Protein AF-A0A9D8Q874-F1 (afdb_monomer_lite)

Sequence (131 aa):
MPKFTIETTYDLPVYKQVTYEAATAAAACELALADDDWSKQKEDVESSGPTRITGIWIGEDAAYRGEVVPTPLEPLKPSYDGIREIVQRHFDDAAWAVVGDRGDRLAVPIAAAIDILAKALLQLRAEKDAA

Secondary structure (DSSP, 8-state):
---EEEEEE----EEE------SSHHHHHHHHHH----TTEEE-STTPPPPEEEEEEESTT-TTTSEEPPPS-------HHHHHHHHHHHHHHHHHHHS-SS-------HHHHHHHHHHHHHHHHHHHHT-

Structure (mmCIF, N/CA/C/O backbone):
data_AF-A0A9D8Q874-F1
#
_entry.id   AF-A0A9D8Q874-F1
#
loop_
_atom_site.group_PDB
_atom_site.id
_atom_site.type_symbol
_atom_site.label_atom_id
_atom_site.label_alt_id
_atom_site.label_comp_id
_atom_site.label_asym_id
_atom_site.label_entity_id
_atom_site.label_seq_id
_atom_site.pdbx_PDB_ins_code
_atom_site.Cartn_x
_atom_site.Cartn_y
_atom_site.Cartn_z
_atom_site.occupancy
_atom_site.B_iso_or_equiv
_atom_site.auth_seq_id
_atom_site.auth_comp_id
_atom_site.auth_asym_id
_atom_site.auth_atom_id
_atom_site.pdbx_PDB_model_num
ATOM 1 N N . MET A 1 1 ? -14.660 -0.650 32.322 1.00 84.56 1 MET A N 1
ATOM 2 C CA . MET A 1 1 ? -14.593 0.148 31.075 1.00 84.56 1 MET A CA 1
ATOM 3 C C . MET A 1 1 ? -14.628 -0.817 29.896 1.00 84.56 1 MET A C 1
ATOM 5 O O . MET A 1 1 ? -14.068 -1.899 30.065 1.00 84.56 1 MET A O 1
ATOM 9 N N . PRO A 1 2 ? -15.293 -0.497 28.769 1.00 89.44 2 PRO A N 1
ATOM 10 C CA . PRO A 1 2 ? -15.221 -1.335 27.570 1.00 89.44 2 PRO A CA 1
ATOM 11 C C . PRO A 1 2 ? -13.771 -1.415 27.070 1.00 89.44 2 PRO A C 1
ATOM 13 O O . PRO A 1 2 ? -13.032 -0.436 27.174 1.00 89.44 2 PRO A O 1
ATOM 16 N N . LYS A 1 3 ? -13.363 -2.586 26.572 1.00 96.25 3 LYS A N 1
ATOM 17 C CA . LYS A 1 3 ? -12.054 -2.805 25.944 1.00 96.25 3 LYS A CA 1
ATOM 18 C C . LYS A 1 3 ? -12.236 -2.851 24.431 1.00 96.25 3 LYS A C 1
ATOM 20 O O . LYS A 1 3 ? -13.231 -3.398 23.960 1.00 96.25 3 LYS A O 1
ATOM 25 N N . PHE A 1 4 ? -11.270 -2.310 23.704 1.00 96.00 4 PHE A N 1
ATOM 26 C CA . PHE A 1 4 ? -11.228 -2.362 22.249 1.00 96.00 4 PHE A CA 1
ATOM 27 C C . PHE A 1 4 ? -9.863 -2.864 21.808 1.00 96.00 4 PHE A C 1
ATOM 29 O O . PHE A 1 4 ? -8.842 -2.461 22.367 1.00 96.00 4 PHE A O 1
ATOM 36 N N . THR A 1 5 ? -9.859 -3.709 20.788 1.00 97.19 5 THR A N 1
ATOM 37 C CA . THR A 1 5 ? -8.653 -4.064 20.044 1.00 97.19 5 THR A CA 1
ATOM 38 C C . THR A 1 5 ? -8.622 -3.192 18.792 1.00 97.19 5 THR A C 1
ATOM 40 O O . THR A 1 5 ? -9.604 -3.169 18.051 1.00 97.19 5 THR A O 1
ATOM 43 N N . ILE A 1 6 ? -7.539 -2.437 18.583 1.00 95.62 6 ILE A N 1
ATOM 44 C CA . ILE A 1 6 ? -7.372 -1.519 17.446 1.00 95.62 6 ILE A CA 1
ATOM 45 C C . ILE A 1 6 ? -6.209 -2.016 16.596 1.00 95.62 6 ILE A C 1
ATOM 47 O O . ILE A 1 6 ? -5.102 -2.171 17.107 1.00 95.62 6 ILE A O 1
ATOM 51 N N . GLU A 1 7 ? -6.451 -2.239 15.308 1.00 95.56 7 GLU A N 1
ATOM 52 C CA . GLU A 1 7 ? -5.398 -2.537 14.344 1.00 95.56 7 GLU A CA 1
ATOM 53 C C . GLU A 1 7 ? -4.982 -1.262 13.621 1.00 95.56 7 GLU A C 1
ATOM 55 O O . GLU A 1 7 ? -5.810 -0.535 13.061 1.00 95.56 7 GLU A O 1
ATOM 60 N N . THR A 1 8 ? -3.676 -1.013 13.622 1.00 92.94 8 THR A N 1
ATOM 61 C CA . THR A 1 8 ? -3.057 0.079 12.884 1.00 92.94 8 THR A CA 1
ATOM 62 C C . THR A 1 8 ? -2.081 -0.472 11.858 1.00 92.94 8 THR A C 1
ATOM 64 O O . THR A 1 8 ? -1.201 -1.254 12.212 1.00 92.94 8 THR A O 1
ATOM 67 N N . THR A 1 9 ? -2.193 -0.005 10.620 1.00 88.94 9 THR A N 1
ATOM 68 C CA . THR A 1 9 ? -1.338 -0.390 9.491 1.00 88.94 9 THR A CA 1
ATOM 69 C C . THR A 1 9 ? -0.690 0.853 8.893 1.00 88.94 9 THR A C 1
ATOM 71 O O . THR A 1 9 ? -1.274 1.931 8.925 1.00 88.94 9 THR A O 1
ATOM 74 N N . TYR A 1 10 ? 0.492 0.731 8.308 1.00 87.12 10 TYR A N 1
ATOM 75 C CA . TYR A 1 10 ? 1.069 1.747 7.427 1.00 87.12 10 TYR A CA 1
ATOM 76 C C . TYR A 1 10 ? 1.464 1.094 6.099 1.00 87.12 10 TYR A C 1
ATOM 78 O O . TYR A 1 10 ? 1.671 -0.117 6.044 1.00 87.12 10 TYR A O 1
ATOM 86 N N . ASP A 1 11 ? 1.536 1.881 5.024 1.00 88.38 11 ASP A N 1
ATOM 87 C CA . ASP A 1 11 ? 2.035 1.365 3.745 1.00 88.38 11 ASP A CA 1
ATOM 88 C C . ASP A 1 11 ? 3.558 1.276 3.827 1.00 88.38 11 ASP A C 1
ATOM 90 O O . ASP A 1 11 ? 4.221 2.293 4.025 1.00 88.38 11 ASP A O 1
ATOM 94 N N . LEU A 1 12 ? 4.113 0.077 3.671 1.00 92.69 12 LEU A N 1
ATOM 95 C CA . LEU A 1 12 ? 5.553 -0.136 3.587 1.00 92.69 12 LEU A CA 1
ATOM 96 C C . LEU A 1 12 ? 5.925 -0.389 2.122 1.00 92.69 12 LEU A C 1
ATOM 98 O O . LEU A 1 12 ? 5.569 -1.445 1.592 1.00 92.69 12 LEU A O 1
ATOM 102 N N . PRO A 1 13 ? 6.591 0.557 1.434 1.00 92.19 13 PRO A N 1
ATOM 103 C CA . PRO A 1 13 ? 7.039 0.320 0.074 1.00 92.19 13 PRO A CA 1
ATOM 104 C C . PRO A 1 13 ? 8.034 -0.840 0.030 1.00 92.19 13 PRO A C 1
ATOM 106 O O . PRO A 1 13 ? 9.005 -0.883 0.785 1.00 92.19 13 PRO A O 1
ATOM 109 N N . VAL A 1 14 ? 7.797 -1.770 -0.890 1.00 94.50 14 VAL A N 1
ATOM 110 C CA . VAL A 1 14 ? 8.685 -2.898 -1.169 1.00 94.50 14 VAL A CA 1
ATOM 111 C C . VAL A 1 14 ? 9.219 -2.739 -2.585 1.00 94.50 14 VAL A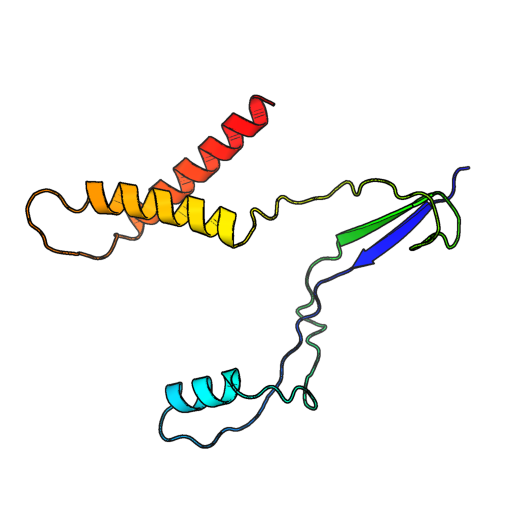 C 1
ATOM 113 O O . VAL A 1 14 ? 8.454 -2.536 -3.526 1.00 94.50 14 VAL A O 1
ATOM 116 N N . TYR A 1 15 ? 10.537 -2.819 -2.747 1.00 94.12 15 TYR A N 1
ATOM 117 C CA . TYR A 1 15 ? 11.207 -2.661 -4.034 1.00 94.12 15 TYR A CA 1
ATOM 118 C C . TYR A 1 15 ? 12.256 -3.752 -4.246 1.00 94.12 15 TYR A C 1
ATOM 120 O O . TYR A 1 15 ? 12.796 -4.309 -3.296 1.00 94.12 15 TYR A O 1
ATOM 128 N N . LYS A 1 16 ? 12.601 -4.037 -5.502 1.00 96.00 16 LYS A N 1
ATOM 129 C CA . LYS A 1 16 ? 13.756 -4.876 -5.853 1.00 96.00 16 LYS A CA 1
ATOM 130 C C . LYS A 1 16 ? 14.708 -4.117 -6.766 1.00 96.00 16 LYS A C 1
ATOM 132 O O . LYS A 1 16 ? 14.298 -3.247 -7.529 1.00 96.00 16 LYS A O 1
ATOM 137 N N . GLN A 1 17 ? 15.993 -4.442 -6.673 1.00 95.75 17 GLN A N 1
ATOM 138 C CA . GLN A 1 17 ? 17.046 -3.892 -7.529 1.00 95.75 17 GLN A CA 1
ATOM 139 C C . GLN A 1 17 ? 17.727 -5.054 -8.243 1.00 95.75 17 GLN A C 1
ATOM 141 O O . GLN A 1 17 ? 18.441 -5.842 -7.622 1.00 95.75 17 GLN A O 1
ATOM 146 N N . VAL A 1 18 ? 17.473 -5.170 -9.542 1.00 96.25 18 VAL A N 1
ATOM 147 C CA . VAL A 1 18 ? 17.983 -6.242 -10.398 1.00 96.25 18 VAL A CA 1
ATOM 148 C C . VAL A 1 18 ? 18.560 -5.608 -11.658 1.00 96.25 18 VAL A C 1
ATOM 150 O O . VAL A 1 18 ? 18.010 -4.640 -12.182 1.00 96.25 18 VAL A O 1
ATOM 153 N N . THR A 1 19 ? 19.687 -6.139 -12.122 1.00 97.19 19 THR A N 1
ATOM 154 C CA . THR A 1 19 ? 20.305 -5.725 -13.383 1.00 97.19 19 THR A CA 1
ATOM 155 C C . THR A 1 19 ? 19.748 -6.580 -14.512 1.00 97.19 19 THR A C 1
ATOM 157 O O . THR A 1 19 ? 19.868 -7.802 -14.460 1.00 97.19 19 THR A O 1
ATOM 160 N N . TYR A 1 20 ? 19.186 -5.937 -15.534 1.00 97.12 20 TYR A N 1
ATOM 161 C CA . TYR A 1 20 ? 18.696 -6.595 -16.744 1.00 97.12 20 TYR A CA 1
ATOM 162 C C . TYR A 1 20 ? 19.562 -6.194 -17.935 1.00 97.12 20 TYR A C 1
ATOM 164 O O . TYR A 1 20 ? 19.822 -5.008 -18.149 1.00 97.12 20 TYR A O 1
ATOM 172 N N . GLU A 1 21 ? 19.999 -7.174 -18.720 1.00 97.94 21 GLU A N 1
ATOM 173 C CA . GLU A 1 21 ? 20.705 -6.924 -19.974 1.00 97.94 21 GLU A CA 1
ATOM 174 C C . GLU A 1 21 ? 19.692 -6.715 -21.103 1.00 97.94 21 GLU A C 1
ATOM 176 O O . GLU A 1 21 ? 18.913 -7.608 -21.431 1.00 97.94 21 GLU A O 1
ATOM 181 N N . ALA A 1 22 ? 19.695 -5.526 -21.707 1.00 97.69 22 ALA A N 1
ATOM 182 C CA . ALA A 1 22 ? 18.845 -5.204 -22.846 1.00 97.69 22 ALA A CA 1
ATOM 183 C C . ALA A 1 22 ? 19.483 -4.126 -23.730 1.00 97.69 22 ALA A C 1
ATOM 185 O O . ALA A 1 22 ? 20.319 -3.342 -23.282 1.00 97.69 22 ALA A O 1
ATOM 186 N N . ALA A 1 23 ? 19.053 -4.053 -24.992 1.00 97.06 23 ALA A N 1
ATOM 187 C CA . ALA A 1 23 ? 19.566 -3.074 -25.954 1.00 97.06 23 ALA A CA 1
ATOM 188 C C . ALA A 1 23 ? 19.129 -1.626 -25.651 1.00 97.06 23 ALA A C 1
ATOM 190 O O . ALA A 1 23 ? 19.775 -0.681 -26.099 1.00 97.06 23 ALA A O 1
ATOM 191 N N . THR A 1 24 ? 18.026 -1.440 -24.918 1.00 97.62 24 THR A N 1
ATOM 192 C CA . THR A 1 24 ? 17.494 -0.125 -24.535 1.00 97.62 24 THR A CA 1
ATOM 193 C C . THR A 1 24 ? 16.932 -0.157 -23.116 1.00 97.62 24 THR A C 1
ATOM 195 O O . THR A 1 24 ? 16.538 -1.211 -22.617 1.00 97.62 24 THR A O 1
ATOM 198 N N . ALA A 1 25 ? 16.835 1.016 -22.484 1.00 97.88 25 ALA A N 1
ATOM 199 C CA . ALA A 1 25 ? 16.202 1.151 -21.173 1.00 97.88 25 ALA A CA 1
ATOM 200 C C . ALA A 1 25 ? 14.734 0.693 -21.189 1.00 97.88 25 ALA A C 1
ATOM 202 O O . ALA A 1 25 ? 14.309 0.005 -20.273 1.00 97.88 25 ALA A O 1
ATOM 203 N N . ALA A 1 26 ? 13.984 1.000 -22.255 1.00 97.69 26 ALA A N 1
ATOM 204 C CA . ALA A 1 26 ? 12.601 0.547 -22.399 1.00 97.69 26 ALA A CA 1
ATOM 205 C C . ALA A 1 26 ? 12.506 -0.988 -22.417 1.00 97.69 26 ALA A C 1
ATOM 207 O O . ALA A 1 26 ? 11.703 -1.554 -21.687 1.00 97.69 26 ALA A O 1
ATOM 208 N N . ALA A 1 27 ? 13.378 -1.668 -23.170 1.00 97.44 27 ALA A N 1
ATOM 209 C CA . ALA A 1 27 ? 13.416 -3.129 -23.182 1.00 97.44 27 ALA A CA 1
ATOM 210 C C . ALA A 1 27 ? 13.805 -3.717 -21.811 1.00 97.44 27 ALA A C 1
ATOM 212 O O . ALA A 1 27 ? 13.239 -4.726 -21.402 1.00 97.44 27 ALA A O 1
ATOM 213 N N . ALA A 1 28 ? 14.714 -3.073 -21.069 1.00 97.56 28 ALA A N 1
ATOM 214 C CA . ALA A 1 28 ? 15.026 -3.468 -19.693 1.00 97.56 28 ALA A CA 1
ATOM 215 C C . ALA A 1 28 ? 13.833 -3.267 -18.738 1.00 97.56 28 ALA A C 1
ATOM 217 O O . ALA A 1 28 ? 13.625 -4.090 -17.852 1.00 97.56 28 ALA A O 1
ATOM 218 N N . CYS A 1 29 ? 13.032 -2.210 -18.919 1.00 97.56 29 CYS A N 1
ATOM 219 C CA . CYS A 1 29 ? 11.808 -1.994 -18.145 1.00 97.56 29 CYS A CA 1
ATOM 220 C C . CYS A 1 29 ? 10.761 -3.080 -18.415 1.00 97.56 29 CYS A C 1
ATOM 222 O O . CYS A 1 29 ? 10.178 -3.582 -17.463 1.00 97.56 29 CYS A O 1
ATOM 224 N N . GLU A 1 30 ? 10.562 -3.484 -19.673 1.00 97.88 30 GLU A N 1
ATOM 225 C CA . GLU A 1 30 ? 9.658 -4.596 -20.005 1.00 97.88 30 GLU A CA 1
ATOM 226 C C . GLU A 1 30 ? 10.111 -5.904 -19.337 1.00 97.88 30 GLU A C 1
ATOM 228 O O . GLU A 1 30 ? 9.295 -6.611 -18.749 1.00 97.88 30 GLU A O 1
ATOM 233 N N . LEU A 1 31 ? 11.421 -6.194 -19.340 1.00 98.19 31 LEU A N 1
ATOM 234 C CA . LEU A 1 31 ? 11.979 -7.335 -18.600 1.00 98.19 31 LEU A CA 1
ATOM 235 C C . LEU A 1 31 ? 11.721 -7.220 -17.092 1.00 98.19 31 LEU A C 1
ATOM 237 O O . LEU A 1 31 ? 11.324 -8.197 -16.465 1.00 98.19 31 LEU A O 1
ATOM 241 N N . ALA A 1 32 ? 11.909 -6.031 -16.516 1.00 97.00 32 ALA A N 1
ATOM 242 C CA . ALA A 1 32 ? 11.690 -5.797 -15.093 1.00 97.00 32 ALA A CA 1
ATOM 243 C C . ALA A 1 32 ? 10.219 -5.930 -14.673 1.00 97.00 32 ALA A C 1
ATOM 245 O O . ALA A 1 32 ? 9.950 -6.373 -13.559 1.00 97.00 32 ALA A O 1
ATOM 246 N N . LEU A 1 33 ? 9.280 -5.548 -15.545 1.00 96.38 33 LEU A N 1
ATOM 247 C CA . LEU A 1 33 ? 7.840 -5.695 -15.316 1.00 96.38 33 LEU A CA 1
ATOM 248 C C . LEU A 1 33 ? 7.369 -7.146 -15.481 1.00 96.38 33 LEU A C 1
ATOM 250 O O . LEU A 1 33 ? 6.419 -7.548 -14.815 1.00 96.38 33 LEU A O 1
ATOM 254 N N . ALA A 1 34 ? 8.018 -7.919 -16.356 1.00 96.88 34 ALA A N 1
ATOM 255 C CA . ALA A 1 34 ? 7.718 -9.333 -16.566 1.00 96.88 34 ALA A CA 1
ATOM 256 C C . ALA A 1 34 ? 8.340 -10.260 -15.504 1.00 96.88 34 ALA A C 1
ATOM 258 O O . ALA A 1 34 ? 7.896 -11.398 -15.369 1.00 96.88 34 ALA A O 1
ATOM 259 N N . ASP A 1 35 ? 9.361 -9.801 -14.776 1.00 96.31 35 ASP A N 1
ATOM 260 C CA . ASP A 1 35 ? 10.028 -10.574 -13.727 1.00 96.31 35 ASP A CA 1
ATOM 261 C C . ASP A 1 35 ? 9.182 -10.630 -12.441 1.00 96.31 35 ASP A C 1
ATOM 263 O O . ASP A 1 35 ? 9.093 -9.658 -11.680 1.00 96.31 35 ASP A O 1
ATOM 267 N N . ASP A 1 36 ? 8.604 -11.798 -12.170 1.00 96.06 36 ASP A N 1
ATOM 268 C CA . ASP A 1 36 ? 7.808 -12.102 -10.982 1.00 96.06 36 ASP A CA 1
ATOM 269 C C . ASP A 1 36 ? 8.643 -12.608 -9.789 1.00 96.06 36 ASP A C 1
ATOM 271 O O . ASP A 1 36 ? 8.092 -12.818 -8.705 1.00 96.06 36 ASP A O 1
ATOM 275 N N . ASP A 1 37 ? 9.970 -12.734 -9.925 1.00 95.38 37 ASP A N 1
ATOM 276 C CA . ASP A 1 37 ? 10.846 -13.109 -8.816 1.00 95.38 37 ASP A CA 1
ATOM 277 C C . ASP A 1 37 ? 11.062 -11.918 -7.868 1.00 95.38 37 ASP A C 1
ATOM 279 O O . ASP A 1 37 ? 11.799 -10.964 -8.145 1.00 95.38 37 ASP A O 1
ATOM 283 N N . TRP A 1 38 ? 10.416 -11.974 -6.706 1.00 95.81 38 TRP A N 1
ATOM 284 C CA . TRP A 1 38 ? 10.563 -10.999 -5.623 1.00 95.81 38 TRP A CA 1
ATOM 285 C C . TRP A 1 38 ? 11.491 -11.475 -4.495 1.00 95.81 38 TRP A C 1
ATOM 287 O O . TRP A 1 38 ? 11.575 -10.835 -3.451 1.00 95.81 38 TRP A O 1
ATOM 297 N N . SER A 1 39 ? 12.266 -12.548 -4.690 1.00 94.62 39 SER A N 1
ATOM 298 C CA . SER A 1 39 ? 13.191 -13.074 -3.668 1.00 94.62 39 SER A CA 1
ATOM 299 C C . SER A 1 39 ? 14.243 -12.061 -3.190 1.00 94.62 39 SER A C 1
ATOM 301 O O . SER A 1 39 ? 14.742 -12.164 -2.070 1.00 94.62 39 SER A O 1
ATOM 303 N N . LYS A 1 40 ? 14.569 -11.060 -4.020 1.00 92.81 40 LYS A N 1
ATOM 304 C CA . LYS A 1 40 ? 15.520 -9.971 -3.718 1.00 92.81 40 LYS A CA 1
ATOM 305 C C . LYS A 1 40 ? 14.852 -8.673 -3.264 1.00 92.81 40 LYS A C 1
ATOM 307 O O . LYS A 1 40 ? 15.473 -7.607 -3.339 1.00 92.81 40 LYS A O 1
ATOM 312 N N . GLN A 1 41 ? 13.591 -8.734 -2.856 1.00 96.19 41 GLN A N 1
ATOM 313 C CA . GLN A 1 41 ? 12.878 -7.561 -2.384 1.00 96.19 41 GLN A CA 1
ATOM 314 C C . GLN A 1 41 ? 13.521 -6.958 -1.130 1.00 96.19 41 GLN A C 1
ATOM 316 O O . GLN A 1 41 ? 14.151 -7.644 -0.323 1.00 96.19 41 GLN A O 1
ATOM 321 N N . LYS A 1 42 ? 13.343 -5.654 -0.977 1.00 95.62 42 LYS A N 1
ATOM 322 C CA . LYS A 1 42 ? 13.769 -4.845 0.157 1.00 95.62 42 LYS A CA 1
ATOM 323 C C . LYS A 1 42 ? 12.613 -3.947 0.561 1.00 95.62 42 LYS A C 1
ATOM 325 O O . LYS A 1 42 ? 11.854 -3.485 -0.288 1.00 95.62 42 LYS A O 1
ATOM 330 N N . GLU A 1 43 ? 12.521 -3.684 1.850 1.00 95.88 43 GLU A N 1
ATOM 331 C CA . GLU A 1 43 ? 11.569 -2.734 2.412 1.00 95.88 43 GLU A CA 1
ATOM 332 C C . GLU A 1 43 ? 12.213 -1.347 2.483 1.00 95.88 43 GLU A C 1
ATOM 334 O O . GLU A 1 43 ? 13.387 -1.211 2.840 1.00 95.88 43 GLU A O 1
ATOM 339 N N . ASP A 1 44 ? 11.450 -0.314 2.139 1.00 92.81 44 ASP A N 1
ATOM 340 C CA . ASP A 1 44 ? 11.819 1.081 2.364 1.00 92.81 44 ASP A CA 1
ATOM 341 C C . ASP A 1 44 ? 11.084 1.610 3.599 1.00 92.81 44 ASP A C 1
ATOM 343 O O . ASP A 1 44 ? 10.007 2.202 3.516 1.00 92.81 44 ASP A O 1
ATOM 347 N N . VAL A 1 45 ? 11.664 1.344 4.769 1.00 89.69 45 VAL A N 1
ATOM 348 C CA . VAL A 1 45 ? 11.089 1.748 6.061 1.00 89.69 45 VAL A CA 1
ATOM 349 C C . VAL A 1 45 ? 11.097 3.271 6.225 1.00 89.69 45 VAL A C 1
ATOM 351 O O . VAL A 1 45 ? 10.164 3.833 6.802 1.00 89.69 45 VAL A O 1
ATOM 354 N N . GLU A 1 46 ? 12.110 3.946 5.679 1.00 90.06 46 GLU A N 1
ATOM 355 C CA . GLU A 1 46 ? 12.282 5.401 5.784 1.00 90.06 46 GLU A CA 1
ATOM 356 C C . GLU A 1 46 ? 11.215 6.164 4.986 1.00 90.06 46 GLU A C 1
ATOM 358 O O . GLU A 1 46 ? 10.774 7.232 5.408 1.00 90.06 46 GLU A O 1
ATOM 363 N N . SER A 1 47 ? 10.753 5.596 3.868 1.00 87.62 47 SER A N 1
ATOM 364 C CA . SER A 1 47 ? 9.673 6.160 3.045 1.00 87.62 47 SER A CA 1
ATOM 365 C C . SER A 1 47 ? 8.297 5.553 3.346 1.00 87.62 47 SER A C 1
ATOM 367 O O . SER A 1 47 ? 7.398 5.607 2.500 1.00 87.62 47 SER A O 1
ATOM 369 N N . SER A 1 48 ? 8.113 4.947 4.523 1.00 87.44 48 SER A N 1
ATOM 370 C CA . SER A 1 48 ? 6.825 4.371 4.914 1.00 87.44 48 SER A CA 1
ATOM 371 C C . SER A 1 48 ? 5.711 5.426 4.970 1.00 87.44 48 SER A C 1
ATOM 373 O O . SER A 1 48 ? 5.898 6.578 5.368 1.00 87.44 48 SER A O 1
ATOM 375 N N . GLY A 1 49 ? 4.523 5.031 4.513 1.00 83.19 49 GLY A N 1
ATOM 376 C CA . GLY A 1 49 ? 3.333 5.871 4.520 1.00 83.19 49 GLY A CA 1
ATOM 377 C C . GLY A 1 49 ? 2.799 6.122 5.936 1.00 83.19 49 GLY A C 1
ATOM 378 O O . GLY A 1 49 ? 3.242 5.510 6.905 1.00 83.19 49 GLY A O 1
ATOM 379 N N . PRO A 1 50 ? 1.792 6.996 6.091 1.00 84.62 50 PRO A N 1
ATOM 380 C CA . PRO A 1 50 ? 1.219 7.279 7.399 1.00 84.62 50 PRO A CA 1
ATOM 381 C C . PRO A 1 50 ? 0.480 6.064 7.977 1.00 84.62 50 PRO A C 1
ATOM 383 O O . PRO A 1 50 ? -0.226 5.340 7.261 1.00 84.62 50 PRO A O 1
ATOM 386 N N . THR A 1 51 ? 0.577 5.907 9.297 1.00 86.44 51 THR A N 1
ATOM 387 C CA . THR A 1 51 ? -0.215 4.947 10.074 1.00 86.44 51 THR A CA 1
ATOM 388 C C . THR A 1 51 ? -1.707 5.272 9.988 1.00 86.44 51 THR A C 1
ATOM 390 O O . THR A 1 51 ? -2.128 6.404 10.229 1.00 86.44 51 THR A O 1
ATOM 393 N N . ARG A 1 52 ? -2.521 4.262 9.680 1.00 83.62 52 ARG A N 1
ATOM 394 C CA . ARG A 1 52 ? -3.985 4.312 9.583 1.00 83.62 52 ARG A CA 1
ATOM 395 C C . ARG A 1 52 ? -4.614 3.204 10.422 1.00 83.62 52 ARG A C 1
ATOM 397 O O . ARG A 1 52 ? -4.001 2.162 10.624 1.00 83.62 52 ARG A O 1
ATOM 404 N N . ILE A 1 53 ? -5.844 3.411 10.877 1.00 89.94 53 ILE A N 1
ATOM 405 C CA . ILE A 1 53 ? -6.627 2.366 11.547 1.00 89.94 53 ILE A CA 1
ATOM 406 C C . ILE A 1 53 ? -7.287 1.504 10.469 1.00 89.94 53 ILE A C 1
ATOM 408 O O . ILE A 1 53 ? -8.024 2.035 9.642 1.00 89.94 53 ILE A O 1
ATOM 412 N N . THR A 1 54 ? -7.029 0.198 10.474 1.00 88.62 54 THR A N 1
ATOM 413 C CA . THR A 1 54 ? -7.596 -0.757 9.500 1.00 88.62 54 THR A CA 1
ATOM 414 C C . THR A 1 54 ? -8.615 -1.707 10.112 1.00 88.62 54 THR A C 1
ATOM 416 O O . THR A 1 54 ? -9.390 -2.312 9.377 1.00 88.62 54 THR A O 1
ATOM 419 N N . GLY A 1 55 ? -8.696 -1.776 11.442 1.00 91.25 55 GLY A N 1
ATOM 420 C CA . GLY A 1 55 ? -9.693 -2.592 12.122 1.00 91.25 55 GLY A CA 1
ATOM 421 C C . GLY A 1 55 ? -9.936 -2.165 13.563 1.00 91.25 55 GLY A C 1
ATOM 422 O O . GLY A 1 55 ? -9.047 -1.644 14.241 1.00 91.25 55 GLY A O 1
ATOM 423 N N . ILE A 1 56 ? -11.171 -2.367 14.020 1.00 95.75 56 ILE A N 1
ATOM 424 C CA . ILE A 1 56 ? -11.608 -2.113 15.393 1.00 95.75 56 ILE A CA 1
ATOM 425 C C . ILE A 1 56 ? -12.519 -3.265 15.813 1.00 95.75 56 ILE A C 1
ATOM 427 O O . ILE A 1 56 ? -13.460 -3.604 15.096 1.00 95.75 56 ILE A O 1
ATOM 431 N N . TRP A 1 57 ? -12.269 -3.833 16.994 1.00 97.06 57 TRP A N 1
ATOM 432 C CA . TRP A 1 57 ? -13.104 -4.882 17.578 1.00 97.06 57 TRP A CA 1
ATOM 433 C C . TRP A 1 57 ? -13.416 -4.601 19.042 1.00 97.06 57 TRP A C 1
ATOM 435 O O . TRP A 1 57 ? -12.582 -4.066 19.779 1.00 97.06 57 TRP A O 1
ATOM 445 N N . ILE A 1 58 ? -14.605 -5.009 19.478 1.00 96.19 58 ILE A N 1
ATOM 446 C CA . ILE A 1 58 ? -14.995 -4.986 20.887 1.00 96.19 58 ILE A CA 1
ATOM 447 C C . ILE A 1 58 ? -14.348 -6.179 21.598 1.00 96.19 58 ILE A C 1
ATOM 449 O O . ILE A 1 58 ? -14.524 -7.328 21.196 1.00 96.19 58 ILE A O 1
ATOM 453 N N . GLY A 1 59 ? -13.632 -5.901 22.687 1.00 96.69 59 GLY A N 1
ATOM 454 C CA . GLY A 1 59 ? -12.970 -6.902 23.520 1.00 96.69 59 GLY A CA 1
ATOM 455 C C . GLY A 1 59 ? -11.445 -6.804 23.525 1.00 96.69 59 GLY A C 1
ATOM 456 O O . GLY A 1 59 ? -10.825 -6.041 22.783 1.00 96.69 59 GLY A O 1
ATOM 457 N N . GLU A 1 60 ? -10.847 -7.574 24.427 1.00 96.69 60 GLU A N 1
ATOM 458 C CA . GLU A 1 60 ? -9.401 -7.779 24.536 1.00 96.69 60 GLU A CA 1
ATOM 459 C C . GLU A 1 60 ? -8.973 -8.912 23.610 1.00 96.69 60 GLU A C 1
ATOM 461 O O . GLU A 1 60 ? -9.661 -9.929 23.563 1.00 96.69 60 GLU A O 1
ATOM 466 N N . ASP A 1 61 ? -7.866 -8.725 22.886 1.00 96.12 61 ASP A N 1
ATOM 467 C CA . ASP A 1 61 ? -7.352 -9.697 21.907 1.00 96.12 61 ASP A CA 1
ATOM 468 C C . ASP A 1 61 ? -8.431 -10.175 20.914 1.00 96.12 61 ASP A C 1
ATOM 470 O O . ASP A 1 61 ? -8.580 -11.350 20.580 1.00 96.12 61 ASP A O 1
ATOM 474 N N . ALA A 1 62 ? -9.262 -9.226 20.485 1.00 96.75 62 ALA A N 1
ATOM 475 C CA . ALA A 1 62 ? -10.480 -9.494 19.734 1.00 96.75 62 ALA A CA 1
ATOM 476 C C . ALA A 1 62 ? -10.284 -9.420 18.211 1.00 96.75 62 ALA A C 1
ATOM 478 O O . ALA A 1 62 ? -11.245 -9.623 17.464 1.00 96.75 62 ALA A O 1
ATOM 479 N N . ALA A 1 63 ? -9.066 -9.138 17.736 1.00 95.62 63 ALA A N 1
ATOM 480 C CA . ALA A 1 63 ? -8.765 -9.038 16.311 1.00 95.62 63 ALA A CA 1
ATOM 481 C C . ALA A 1 63 ? -9.224 -10.305 15.571 1.00 95.62 63 ALA A C 1
ATOM 483 O O . ALA A 1 63 ? -8.901 -11.426 15.966 1.00 95.62 63 ALA A O 1
ATOM 484 N N . TYR A 1 64 ? -10.014 -10.123 14.509 1.00 92.56 64 TYR A N 1
ATOM 485 C CA . TYR A 1 64 ? -10.554 -11.200 13.664 1.00 92.56 64 TYR A CA 1
ATOM 486 C C . TYR A 1 64 ? -11.466 -12.225 14.370 1.00 92.56 64 TYR A C 1
ATOM 488 O O . TYR A 1 64 ? -11.787 -13.262 13.788 1.00 92.56 64 TYR A O 1
ATOM 496 N N . ARG A 1 65 ? -11.887 -11.970 15.616 1.00 93.25 65 ARG A N 1
ATOM 497 C CA . ARG A 1 65 ? -12.708 -12.903 16.415 1.00 93.25 65 ARG A CA 1
ATOM 498 C C . ARG A 1 65 ? -13.879 -12.235 17.131 1.00 93.25 65 ARG A C 1
ATOM 500 O O . ARG A 1 65 ? -14.900 -12.884 17.337 1.00 93.25 65 ARG A O 1
ATOM 507 N N . GLY A 1 66 ? -13.718 -10.981 17.543 1.00 90.81 66 GLY A N 1
ATOM 508 C CA . GLY A 1 66 ? -14.737 -10.209 18.245 1.00 90.81 66 GLY A CA 1
ATOM 509 C C . GLY A 1 66 ? -15.685 -9.466 17.310 1.00 90.81 66 GLY A C 1
ATOM 510 O O . GLY A 1 66 ? -15.560 -9.504 16.086 1.00 90.81 66 GLY A O 1
ATOM 511 N N . GLU A 1 67 ? -16.637 -8.762 17.913 1.00 93.88 67 GLU A N 1
ATOM 512 C CA . GLU A 1 67 ? -17.574 -7.903 17.191 1.00 93.88 67 GLU A CA 1
ATOM 513 C C . GLU A 1 67 ? -16.828 -6.732 16.538 1.00 93.88 67 GLU A C 1
ATOM 515 O O . GLU A 1 67 ? -16.099 -6.005 17.214 1.00 93.88 67 GLU A O 1
ATOM 520 N N . VAL A 1 68 ? -16.997 -6.572 15.222 1.00 92.25 68 VAL A N 1
ATOM 521 C CA . VAL A 1 68 ? -16.340 -5.528 14.424 1.00 92.25 68 VAL A CA 1
ATOM 522 C C . VAL A 1 68 ? -17.052 -4.195 14.623 1.00 92.25 68 VAL A C 1
ATOM 524 O O . VAL A 1 68 ? -18.271 -4.108 14.493 1.00 92.25 68 VAL A O 1
ATOM 527 N N . VAL A 1 69 ? -16.278 -3.140 14.863 1.00 91.88 69 VAL A N 1
ATOM 528 C CA . VAL A 1 69 ? -16.756 -1.755 14.847 1.00 91.88 69 VAL A CA 1
ATOM 529 C C . VAL A 1 69 ? -16.307 -1.104 13.534 1.00 91.88 69 VAL A C 1
ATOM 531 O O . VAL A 1 69 ? -15.144 -1.264 13.152 1.00 91.88 69 VAL A O 1
ATOM 534 N N . PRO A 1 70 ? -17.179 -0.355 12.837 1.00 83.69 70 PRO A N 1
ATOM 535 C CA . PRO A 1 70 ? -16.784 0.399 11.649 1.00 83.69 70 PRO A CA 1
ATOM 536 C C . PRO A 1 70 ? -15.609 1.347 11.935 1.00 83.69 70 PRO A C 1
ATOM 538 O O . PRO A 1 70 ? -15.603 2.052 12.948 1.00 83.69 70 PRO A O 1
ATOM 541 N N . THR A 1 71 ? -14.608 1.376 11.053 1.00 74.12 71 THR A N 1
ATOM 542 C CA . THR A 1 71 ? -13.463 2.284 11.195 1.00 74.12 71 THR A CA 1
ATOM 543 C C . THR A 1 71 ? -13.890 3.740 10.912 1.00 74.12 71 THR A C 1
ATOM 545 O O . THR A 1 71 ? -14.668 3.982 9.992 1.00 74.12 71 THR A O 1
ATOM 548 N N . PRO A 1 72 ? -13.384 4.749 11.656 1.00 64.56 72 PRO A N 1
ATOM 549 C CA . PRO A 1 72 ? -13.739 6.164 11.448 1.00 64.56 72 PRO A CA 1
ATOM 550 C C . PRO A 1 72 ? -13.201 6.775 10.146 1.00 64.56 72 PRO A C 1
ATOM 552 O O . PRO A 1 72 ? -13.552 7.898 9.793 1.00 64.56 72 PRO A O 1
ATOM 555 N N . LEU A 1 73 ? -12.287 6.073 9.479 1.00 50.44 73 LEU A N 1
ATOM 556 C CA . LEU A 1 73 ? -11.577 6.514 8.290 1.00 50.44 73 LEU A CA 1
ATOM 557 C C . LEU A 1 73 ? -11.691 5.407 7.241 1.00 50.44 73 LEU A C 1
ATOM 559 O O . LEU A 1 73 ? -10.746 4.661 7.005 1.00 50.44 73 LEU A O 1
ATOM 563 N N . GLU A 1 74 ? -12.833 5.334 6.569 1.00 44.88 74 GLU A N 1
ATOM 564 C CA . GLU A 1 74 ? -12.749 5.271 5.116 1.00 44.88 74 GLU A CA 1
ATOM 565 C C . GLU A 1 74 ? -12.389 6.691 4.662 1.00 44.88 74 GLU A C 1
ATOM 567 O O . GLU A 1 74 ? -13.272 7.544 4.541 1.00 44.88 74 GLU A O 1
ATOM 572 N N . PRO A 1 75 ? -11.109 7.028 4.404 1.00 41.59 75 PRO A N 1
ATOM 573 C CA . PRO A 1 75 ? -10.906 7.980 3.337 1.00 41.59 75 PRO A CA 1
ATOM 574 C C . PRO A 1 75 ? -11.553 7.313 2.128 1.00 41.59 75 PRO A C 1
ATOM 576 O O 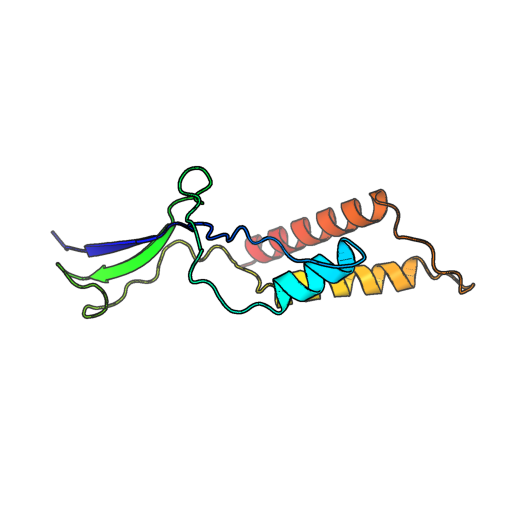. PRO A 1 75 ? -11.199 6.176 1.808 1.00 41.59 75 PRO A O 1
ATOM 579 N N . LEU A 1 76 ? -12.520 7.983 1.499 1.00 36.38 76 LEU A N 1
ATOM 580 C CA . LEU A 1 76 ? -12.896 7.688 0.124 1.00 36.38 76 LEU A CA 1
ATOM 581 C C . LEU A 1 76 ? -11.584 7.412 -0.624 1.00 36.38 76 LEU A C 1
ATOM 583 O O . LEU A 1 76 ? -10.825 8.333 -0.914 1.00 36.38 76 LEU A O 1
ATOM 587 N N . LYS A 1 77 ? -11.271 6.144 -0.885 1.00 39.78 77 LYS A N 1
ATOM 588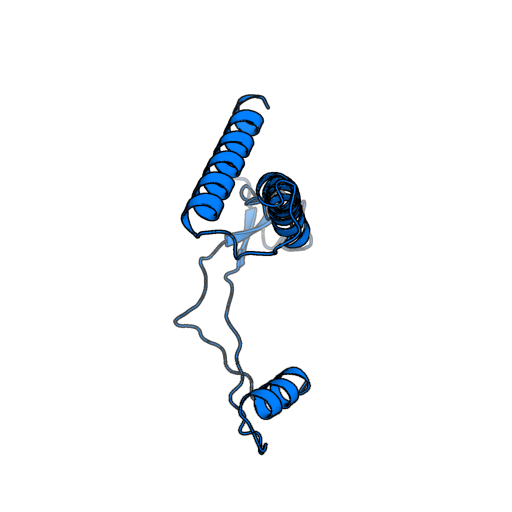 C CA . LYS A 1 77 ? -10.641 5.800 -2.139 1.00 39.78 77 LYS A CA 1
ATOM 589 C C . LYS A 1 77 ? -11.839 5.825 -3.071 1.00 39.78 77 LYS A C 1
ATOM 591 O O . LYS A 1 77 ? -12.564 4.829 -3.097 1.00 39.78 77 LYS A O 1
ATOM 596 N N . PRO A 1 78 ? -12.098 6.901 -3.843 1.00 42.19 78 PRO A N 1
ATOM 597 C CA . PRO A 1 78 ? -12.703 6.601 -5.124 1.00 42.19 78 PRO A CA 1
ATOM 598 C C . PRO A 1 78 ? -11.776 5.533 -5.708 1.00 42.19 78 PRO A C 1
ATOM 600 O O . PRO A 1 78 ? -10.547 5.677 -5.631 1.00 42.19 78 PRO A O 1
ATOM 603 N N . SER A 1 79 ? -12.332 4.393 -6.123 1.00 43.84 79 SER A N 1
ATOM 604 C CA . SER A 1 79 ? -11.505 3.348 -6.719 1.00 43.84 79 SER A CA 1
ATOM 605 C C . SER A 1 79 ? -10.619 4.008 -7.779 1.00 43.84 79 SER A C 1
ATOM 607 O O . SER A 1 79 ? -10.983 5.050 -8.335 1.00 43.84 79 SER A O 1
ATOM 609 N N . TYR A 1 80 ? -9.437 3.456 -8.050 1.00 44.06 80 TYR A N 1
ATOM 610 C CA . TYR A 1 80 ? -8.632 3.960 -9.167 1.00 44.06 80 TYR A CA 1
ATOM 611 C C . TYR A 1 80 ? -9.505 4.109 -10.427 1.00 44.06 80 TYR A C 1
ATOM 613 O O . TYR A 1 80 ? -9.378 5.101 -11.134 1.00 44.06 80 TYR A O 1
ATOM 621 N N . ASP A 1 81 ? -10.481 3.213 -10.606 1.00 42.03 81 ASP A N 1
ATOM 622 C CA . ASP A 1 81 ? -11.528 3.296 -11.622 1.00 42.03 81 ASP A CA 1
ATOM 623 C C . ASP A 1 81 ? -12.486 4.482 -11.457 1.00 42.03 81 ASP A C 1
ATOM 625 O O . ASP A 1 81 ? -12.782 5.130 -12.447 1.00 42.03 81 ASP A O 1
ATOM 629 N N . GLY A 1 82 ? -12.921 4.838 -10.248 1.00 46.03 82 GLY A N 1
ATOM 630 C CA . GLY A 1 82 ? -13.774 6.000 -9.985 1.00 46.03 82 GLY A CA 1
ATOM 631 C C . GLY A 1 82 ? -13.071 7.339 -10.227 1.00 46.03 82 GLY A C 1
ATOM 632 O O . GLY A 1 82 ? -13.642 8.224 -10.861 1.00 46.03 82 GLY A O 1
ATOM 633 N N . ILE A 1 83 ? -11.807 7.488 -9.802 1.00 48.69 83 ILE A N 1
ATOM 634 C CA . ILE A 1 83 ? -11.003 8.677 -10.152 1.00 48.69 83 ILE A CA 1
ATOM 635 C C . ILE A 1 83 ? -10.772 8.707 -11.662 1.00 48.69 83 ILE A C 1
ATOM 637 O O . ILE A 1 83 ? -10.941 9.750 -12.290 1.00 48.69 83 ILE A O 1
ATOM 641 N N . ARG A 1 84 ? -10.421 7.561 -12.259 1.00 49.97 84 ARG A N 1
ATOM 642 C CA . ARG A 1 84 ? -10.174 7.442 -13.697 1.00 49.97 84 ARG A CA 1
ATOM 643 C C . ARG A 1 84 ? -11.427 7.731 -14.514 1.00 49.97 84 ARG A C 1
ATOM 645 O O . ARG A 1 84 ? -11.306 8.425 -15.506 1.00 49.97 84 ARG A O 1
ATOM 652 N N . GLU A 1 85 ? -12.608 7.272 -14.116 1.00 51.00 85 GLU A N 1
ATOM 653 C CA . GLU A 1 85 ? -13.870 7.538 -14.814 1.00 51.00 85 GLU A CA 1
ATOM 654 C C . GLU A 1 85 ? -14.281 9.004 -14.723 1.00 51.00 85 GLU A C 1
ATOM 656 O O . GLU A 1 85 ? -14.723 9.566 -15.721 1.00 51.00 85 GLU A O 1
ATOM 661 N N . ILE A 1 86 ? -14.111 9.641 -13.562 1.00 52.47 86 ILE A N 1
ATOM 662 C CA . ILE A 1 86 ? -14.419 11.067 -13.387 1.00 52.47 86 ILE A CA 1
ATOM 663 C C . ILE A 1 86 ? -13.447 11.921 -14.207 1.00 52.47 86 ILE A C 1
ATOM 665 O O . ILE A 1 86 ? -13.871 12.808 -14.948 1.00 52.47 86 ILE A O 1
ATOM 669 N N . VAL A 1 87 ? -12.147 11.622 -14.132 1.00 54.25 87 VAL A N 1
ATOM 670 C CA . VAL A 1 87 ? -11.122 12.306 -14.930 1.00 54.25 87 VAL A CA 1
ATOM 671 C C . VAL A 1 87 ? -11.341 12.054 -16.423 1.00 54.25 87 VAL A C 1
ATOM 673 O O . VAL A 1 87 ? -11.315 13.011 -17.186 1.00 54.25 87 VAL A O 1
ATOM 676 N N . GLN A 1 88 ? -11.614 10.816 -16.845 1.00 59.16 88 GLN A N 1
ATOM 677 C CA . GLN A 1 88 ? -11.852 10.450 -18.245 1.00 59.16 88 GLN A CA 1
ATOM 678 C C . GLN A 1 88 ? -13.112 11.114 -18.799 1.00 59.16 88 GLN A C 1
ATOM 680 O O . GLN A 1 88 ? -13.062 11.662 -19.891 1.00 59.16 88 GLN A O 1
ATOM 685 N N . ARG A 1 89 ? -14.215 11.141 -18.045 1.00 55.59 89 ARG A N 1
ATOM 686 C CA . ARG A 1 89 ? -15.464 11.795 -18.462 1.00 55.59 89 ARG A CA 1
ATOM 687 C C . ARG A 1 89 ? -15.258 13.287 -18.693 1.00 55.59 89 ARG A C 1
ATOM 689 O O . ARG A 1 89 ? -15.636 13.805 -19.735 1.00 55.59 89 ARG A O 1
ATOM 696 N N . HIS A 1 90 ? -14.575 13.961 -17.771 1.00 55.44 90 HIS A N 1
ATOM 697 C CA . HIS A 1 90 ? -14.247 15.370 -17.956 1.00 55.44 90 HIS A CA 1
ATOM 698 C C . HIS A 1 90 ? -13.193 15.609 -19.046 1.00 55.44 90 HIS A C 1
ATOM 700 O O . HIS A 1 90 ? -13.209 16.664 -19.679 1.00 55.44 90 HIS A O 1
ATOM 706 N N . PHE A 1 91 ? -12.300 14.649 -19.297 1.00 55.12 91 PHE A N 1
ATOM 707 C CA . PHE A 1 91 ? -11.357 14.697 -20.413 1.00 55.12 91 PHE A CA 1
ATOM 708 C C . PHE A 1 91 ? -12.061 14.507 -21.764 1.00 55.12 91 PHE A C 1
ATOM 710 O O . PHE A 1 91 ? -11.712 15.202 -22.710 1.00 55.12 91 PHE A O 1
ATOM 717 N N . ASP A 1 92 ? -13.072 13.639 -21.854 1.00 51.91 92 ASP A N 1
ATOM 718 C CA . ASP A 1 92 ? -13.864 13.388 -23.065 1.00 51.91 92 ASP A CA 1
ATOM 719 C C . ASP A 1 92 ? -14.815 14.560 -23.373 1.00 51.91 92 ASP A C 1
ATOM 721 O O . ASP A 1 92 ? -14.914 14.989 -24.525 1.00 51.91 92 ASP A O 1
ATOM 725 N N . ASP A 1 93 ? -15.434 15.154 -22.348 1.00 50.34 93 ASP A N 1
ATOM 726 C CA . ASP A 1 93 ? -16.243 16.374 -22.481 1.00 50.34 93 ASP A CA 1
ATOM 727 C C . ASP A 1 93 ? -15.379 17.576 -22.914 1.00 50.34 93 ASP A C 1
ATOM 729 O O . ASP A 1 93 ? -15.775 18.376 -23.767 1.00 50.34 93 ASP A O 1
ATOM 733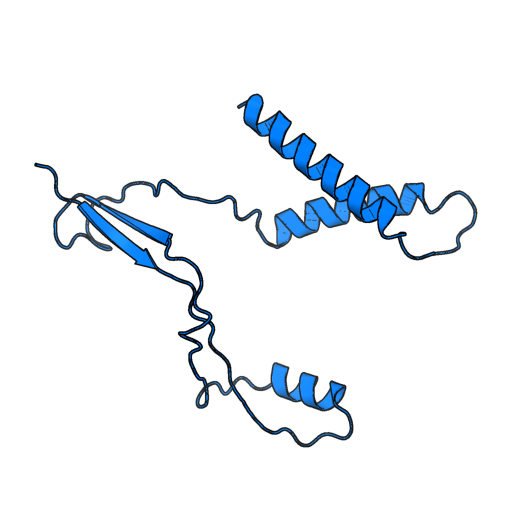 N N . ALA A 1 94 ? -14.157 17.686 -22.376 1.00 46.66 94 ALA A N 1
ATOM 734 C CA . ALA A 1 94 ? -13.187 18.699 -22.787 1.00 46.66 94 ALA A CA 1
ATOM 735 C C . ALA A 1 94 ? -12.598 18.415 -24.178 1.00 46.66 94 ALA A C 1
ATOM 737 O O . ALA A 1 94 ? -12.357 19.351 -24.938 1.00 46.66 94 ALA A O 1
ATOM 738 N N . ALA A 1 95 ? -12.403 17.147 -24.545 1.00 44.25 95 ALA A N 1
ATOM 739 C CA . ALA A 1 95 ? -11.963 16.750 -25.877 1.00 44.25 95 ALA A CA 1
ATOM 740 C C . ALA A 1 95 ? -13.009 17.129 -26.933 1.00 44.25 95 ALA A C 1
ATOM 742 O O . ALA A 1 95 ? -12.634 17.672 -27.967 1.00 44.25 95 ALA A O 1
ATOM 743 N N . TRP A 1 96 ? -14.308 16.950 -26.666 1.00 41.34 96 TRP A N 1
ATOM 744 C CA . TRP A 1 96 ? -15.370 17.427 -27.562 1.00 41.34 96 TRP A CA 1
ATOM 745 C C . TRP A 1 96 ? -15.457 18.955 -27.642 1.00 41.34 96 TRP A C 1
ATOM 747 O O . TRP A 1 96 ? -15.716 19.490 -28.717 1.00 41.34 96 TRP A O 1
ATOM 757 N N . ALA A 1 97 ? -15.197 19.671 -26.545 1.00 39.28 97 ALA A N 1
ATOM 758 C CA . ALA A 1 97 ? -15.179 21.135 -26.541 1.00 39.28 97 ALA A CA 1
ATOM 759 C C . ALA A 1 97 ? -13.940 21.740 -27.240 1.00 39.28 97 ALA A C 1
ATOM 761 O O . ALA A 1 97 ? -14.024 22.835 -27.795 1.00 39.28 97 ALA A O 1
ATOM 762 N N . VAL A 1 98 ? -12.795 21.044 -27.223 1.00 43.22 98 VAL A N 1
ATOM 763 C CA . VAL A 1 98 ? -11.543 21.457 -27.892 1.00 43.22 98 VAL A CA 1
ATOM 764 C C . VAL A 1 98 ? -11.517 21.029 -29.366 1.00 43.22 98 VAL A C 1
ATOM 766 O O . VAL A 1 98 ? -10.933 21.727 -30.194 1.00 43.22 98 VAL A O 1
ATOM 769 N N . VAL A 1 99 ? -12.206 19.943 -29.732 1.00 43.00 99 VAL A N 1
ATOM 770 C CA . VAL A 1 99 ? -12.447 19.542 -31.129 1.00 43.00 99 VAL A CA 1
ATOM 771 C C . VAL A 1 99 ? -13.610 20.370 -31.699 1.00 43.00 99 VAL A C 1
ATOM 773 O O . VAL A 1 99 ? -14.689 19.877 -32.012 1.00 43.00 99 VAL A O 1
ATOM 776 N N . GLY A 1 100 ? -13.391 21.677 -31.830 1.00 38.09 100 GLY A N 1
ATOM 777 C CA . GLY A 1 100 ? -14.265 22.558 -32.598 1.00 38.09 100 GLY A CA 1
ATOM 778 C C . GLY A 1 100 ? -14.015 22.404 -34.102 1.00 38.09 100 GLY A C 1
ATOM 779 O O . GLY A 1 100 ? -12.940 22.753 -34.577 1.00 38.09 100 GLY A O 1
ATOM 780 N N . ASP A 1 101 ? -15.015 21.885 -34.821 1.00 43.91 101 ASP A N 1
ATOM 781 C CA . ASP A 1 101 ? -15.306 21.884 -36.277 1.00 43.91 101 ASP A CA 1
ATOM 782 C C . ASP A 1 101 ? -14.212 21.505 -37.307 1.00 43.91 101 ASP A C 1
ATOM 784 O O . ASP A 1 101 ? -14.516 21.264 -38.473 1.00 43.91 101 ASP A O 1
ATOM 788 N N . ARG A 1 102 ? -12.936 21.379 -36.932 1.00 43.84 102 ARG A N 1
ATOM 789 C CA . ARG A 1 102 ? -11.860 20.907 -37.818 1.00 43.84 102 ARG A CA 1
ATOM 790 C C . ARG A 1 102 ? -10.853 20.057 -37.054 1.00 43.84 102 ARG A C 1
ATOM 792 O O . ARG A 1 102 ? -9.806 20.551 -36.671 1.00 43.84 102 ARG A O 1
ATOM 799 N N . GLY A 1 103 ? -11.226 18.798 -36.823 1.00 43.03 103 GLY A N 1
ATOM 800 C CA . GLY A 1 103 ? -10.414 17.564 -36.834 1.00 43.03 103 GLY A CA 1
ATOM 801 C C . GLY A 1 103 ? -8.954 17.477 -36.348 1.00 43.03 103 GLY A C 1
ATOM 802 O O . GLY A 1 103 ? -8.401 16.386 -36.461 1.00 43.03 103 GLY A O 1
ATOM 803 N N . ASP A 1 104 ? -8.321 18.507 -35.793 1.00 41.41 104 ASP A N 1
ATOM 804 C CA . ASP A 1 104 ? -6.889 18.495 -35.485 1.00 41.41 104 ASP A CA 1
ATOM 805 C C . ASP A 1 104 ? -6.665 18.373 -33.970 1.00 41.41 104 ASP A C 1
ATOM 807 O O . ASP A 1 104 ? -6.908 19.290 -33.185 1.00 41.41 104 ASP A O 1
ATOM 811 N N . ARG A 1 105 ? -6.216 17.186 -33.542 1.00 41.81 105 ARG A N 1
ATOM 812 C CA . ARG A 1 105 ?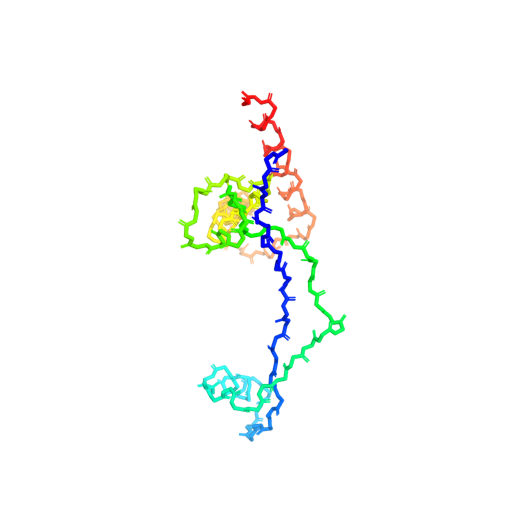 -5.940 16.836 -32.140 1.00 41.81 105 ARG A CA 1
ATOM 813 C C . ARG A 1 105 ? -4.725 17.616 -31.631 1.00 41.81 105 ARG A C 1
ATOM 815 O O . ARG A 1 105 ? -3.594 17.247 -31.939 1.00 41.81 105 ARG A O 1
ATOM 822 N N . LEU A 1 106 ? -4.935 18.639 -30.804 1.00 40.56 106 LEU A N 1
ATOM 823 C CA . LEU A 1 106 ? -3.859 19.290 -30.053 1.00 40.56 106 LEU A CA 1
ATOM 824 C C . LEU A 1 106 ? -3.990 19.033 -28.551 1.00 40.56 106 LEU A C 1
ATOM 826 O O . LEU A 1 106 ? -5.082 19.022 -27.988 1.00 40.56 106 LEU A O 1
ATOM 830 N N . ALA A 1 107 ? -2.832 18.786 -27.937 1.00 45.53 107 ALA A N 1
ATOM 831 C CA . ALA A 1 107 ? -2.635 18.509 -26.522 1.00 45.53 107 ALA A CA 1
ATOM 832 C C . ALA A 1 107 ? -3.413 19.489 -25.634 1.00 45.53 107 ALA A C 1
ATOM 834 O O . ALA A 1 107 ? -3.312 20.702 -25.816 1.00 45.53 107 ALA A O 1
ATOM 835 N N . VAL A 1 108 ? -4.156 18.958 -24.658 1.00 51.41 108 VAL A N 1
ATOM 836 C CA . VAL A 1 108 ? -4.869 19.759 -23.655 1.00 51.41 108 VAL A CA 1
ATOM 837 C C . VAL A 1 108 ? -3.856 20.688 -22.972 1.00 51.41 108 VAL A C 1
ATOM 839 O O . VAL A 1 108 ? -2.932 20.192 -22.319 1.00 51.41 108 VAL A O 1
ATOM 842 N N . PRO A 1 109 ? -3.971 22.023 -23.107 1.00 51.78 109 PRO A N 1
ATOM 843 C CA . PRO A 1 109 ? -3.075 22.937 -22.416 1.00 51.78 109 PRO A CA 1
ATOM 844 C C . PRO A 1 109 ? -3.237 22.745 -20.906 1.00 51.78 109 PRO A C 1
ATOM 846 O O . PRO A 1 109 ? -4.361 22.666 -20.414 1.00 51.78 109 PRO A O 1
ATOM 849 N N . ILE A 1 110 ? -2.131 22.711 -20.161 1.00 44.06 110 ILE A N 1
ATOM 850 C CA . ILE A 1 110 ? -2.091 22.488 -18.699 1.00 44.06 110 ILE A CA 1
ATOM 851 C C . ILE A 1 110 ? -3.102 23.374 -17.941 1.00 44.06 110 ILE A C 1
ATOM 853 O O . ILE A 1 110 ? -3.705 22.931 -16.966 1.00 44.06 110 ILE A O 1
ATOM 857 N N . ALA A 1 111 ? -3.356 24.593 -18.426 1.00 45.94 111 ALA A N 1
ATOM 858 C CA . ALA A 1 111 ? -4.357 25.502 -17.869 1.00 45.94 111 ALA A CA 1
ATOM 859 C C . ALA A 1 111 ? -5.792 24.936 -17.901 1.00 45.94 111 ALA A C 1
ATOM 861 O O . ALA A 1 111 ? -6.524 25.083 -16.927 1.00 45.94 111 ALA A O 1
ATOM 862 N N . ALA A 1 112 ? -6.183 24.243 -18.974 1.00 53.16 112 ALA A N 1
ATOM 863 C CA . ALA A 1 112 ? -7.496 23.609 -19.080 1.00 53.16 112 ALA A CA 1
ATOM 864 C C . ALA A 1 112 ? -7.613 22.395 -18.144 1.00 53.16 112 ALA A C 1
ATOM 866 O O . ALA A 1 112 ? -8.652 22.197 -17.522 1.00 53.16 112 ALA A O 1
ATOM 867 N N . ALA A 1 113 ? -6.530 21.627 -17.976 1.00 52.72 113 ALA A N 1
ATOM 868 C CA . ALA A 1 113 ? -6.491 20.501 -17.042 1.00 52.72 113 ALA A CA 1
ATOM 869 C C . ALA A 1 113 ? -6.646 20.950 -15.576 1.00 52.72 113 ALA A C 1
ATOM 871 O O . ALA A 1 113 ? -7.371 20.316 -14.809 1.00 52.72 113 ALA A O 1
ATOM 872 N N . ILE A 1 114 ? -6.018 22.069 -15.195 1.00 53.91 114 ILE A N 1
ATOM 873 C CA . ILE A 1 114 ? -6.167 22.670 -13.859 1.00 53.91 114 ILE A CA 1
ATOM 874 C C . ILE A 1 114 ? -7.617 23.110 -13.618 1.00 53.91 114 ILE A C 1
ATOM 876 O O . ILE A 1 114 ? -8.172 22.844 -12.552 1.00 53.91 114 ILE A O 1
ATOM 880 N N . ASP A 1 115 ? -8.247 23.737 -14.612 1.00 57.81 115 ASP A N 1
ATOM 881 C CA . ASP A 1 115 ? -9.618 24.244 -14.500 1.00 57.81 115 ASP A CA 1
ATOM 882 C C . ASP A 1 115 ? -10.653 23.107 -14.386 1.00 57.81 115 ASP A C 1
ATOM 884 O O . ASP A 1 115 ? -11.648 23.216 -13.667 1.00 57.81 115 ASP A O 1
ATOM 888 N N . ILE A 1 116 ? -10.384 21.975 -15.044 1.00 58.03 116 ILE A N 1
ATOM 889 C CA . ILE A 1 116 ? -11.171 20.739 -14.930 1.00 58.03 116 ILE A CA 1
ATOM 890 C C . ILE A 1 116 ? -11.052 20.141 -13.522 1.00 58.03 116 ILE A C 1
ATOM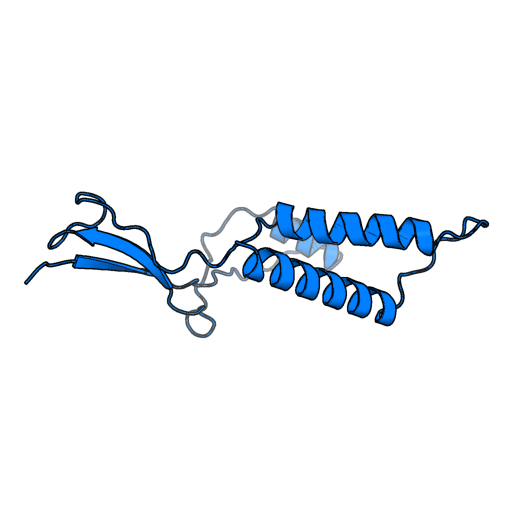 892 O O . ILE A 1 116 ? -12.067 19.853 -12.886 1.00 58.03 116 ILE A O 1
ATOM 896 N N . LEU A 1 117 ? -9.826 20.002 -13.009 1.00 59.16 117 LEU A N 1
ATOM 897 C CA . LEU A 1 117 ? -9.571 19.497 -11.655 1.00 59.16 117 LEU A CA 1
ATOM 898 C C . LEU A 1 117 ? -10.241 20.370 -10.585 1.00 59.16 117 LEU A C 1
ATOM 900 O O . LEU A 1 117 ? -10.850 19.845 -9.653 1.00 59.16 117 LEU A O 1
ATOM 904 N N . ALA A 1 118 ? -10.186 21.695 -10.737 1.00 65.62 118 ALA A N 1
ATOM 905 C CA . ALA A 1 118 ? -10.825 22.626 -9.812 1.00 65.62 118 ALA A CA 1
ATOM 906 C C . ALA A 1 118 ? -12.356 22.461 -9.776 1.00 65.62 118 ALA A C 1
ATOM 908 O O . ALA A 1 118 ? -12.947 22.443 -8.695 1.00 65.62 118 ALA A O 1
ATOM 909 N N . LYS A 1 119 ? -13.005 22.286 -10.936 1.00 64.88 119 LYS A N 1
ATOM 910 C CA . LYS A 1 119 ? -14.463 22.076 -11.026 1.00 64.88 119 LYS A CA 1
ATOM 911 C C . LYS A 1 119 ? -14.895 20.747 -10.410 1.00 64.88 119 LYS A C 1
ATOM 913 O O . LYS A 1 119 ? -15.864 20.724 -9.655 1.00 64.88 119 LYS A O 1
ATOM 918 N N . ALA A 1 120 ? -14.148 19.672 -10.661 1.00 59.12 120 ALA A N 1
ATOM 919 C CA . ALA A 1 120 ? -14.427 18.364 -10.070 1.00 59.12 120 ALA A CA 1
ATOM 920 C C . ALA A 1 120 ? -14.349 18.401 -8.531 1.00 59.12 120 ALA A C 1
ATOM 922 O O . ALA A 1 120 ? -15.227 17.881 -7.843 1.00 59.12 120 ALA A O 1
ATOM 923 N N . LEU A 1 121 ? -13.340 19.083 -7.976 1.00 62.59 121 LEU A N 1
ATOM 924 C CA . LEU A 1 121 ? -13.190 19.245 -6.525 1.00 62.59 121 LEU A CA 1
ATOM 925 C C . LEU A 1 121 ? -14.323 20.069 -5.894 1.00 62.59 121 LEU A C 1
ATOM 927 O O . LEU A 1 121 ? -14.754 19.769 -4.780 1.00 62.59 121 LEU A O 1
ATOM 931 N N . LEU A 1 122 ? -14.822 21.092 -6.593 1.00 69.69 122 LEU A N 1
ATOM 932 C CA . LEU A 1 122 ? -15.953 21.898 -6.125 1.00 69.69 122 LEU A CA 1
ATOM 933 C C . LEU A 1 122 ? -17.266 21.106 -6.120 1.00 69.69 122 LEU A C 1
ATOM 935 O O . LEU A 1 122 ? -18.039 21.230 -5.171 1.00 69.69 122 LEU A O 1
ATOM 939 N N . GLN A 1 123 ? -17.493 20.264 -7.128 1.00 63.78 123 GLN A N 1
ATOM 940 C CA . GLN A 1 123 ? -18.687 19.424 -7.216 1.00 63.78 123 GLN A CA 1
ATOM 941 C C . GLN A 1 123 ? -18.735 18.385 -6.085 1.00 63.78 123 GLN A C 1
ATOM 943 O O . GLN A 1 123 ? -19.744 18.271 -5.394 1.00 63.78 123 GLN A O 1
ATOM 948 N N . LEU A 1 124 ? -17.608 17.718 -5.816 1.00 60.34 124 LEU A N 1
ATOM 949 C CA . LEU A 1 124 ? -17.481 16.777 -4.696 1.00 60.34 124 LEU A CA 1
ATOM 950 C C . LEU A 1 124 ? -17.763 17.436 -3.341 1.00 60.34 124 LEU A C 1
ATOM 952 O O . LEU A 1 124 ? -18.306 16.809 -2.432 1.00 60.34 124 LEU A O 1
ATOM 956 N N . ARG A 1 125 ? -17.400 18.714 -3.191 1.00 65.88 125 ARG A N 1
ATOM 957 C CA . ARG A 1 125 ? -17.699 19.481 -1.981 1.00 65.88 125 ARG A CA 1
ATOM 958 C C . ARG A 1 125 ? -19.191 19.798 -1.857 1.00 65.88 125 ARG A C 1
ATOM 960 O O . ARG A 1 125 ? -19.737 19.644 -0.772 1.00 65.88 125 ARG A O 1
ATOM 967 N N . ALA A 1 126 ? -19.843 20.200 -2.946 1.00 67.19 126 ALA A N 1
ATOM 968 C CA . ALA A 1 126 ? -21.269 20.523 -2.947 1.00 67.19 126 ALA A CA 1
ATOM 969 C C . ALA A 1 126 ? -22.155 19.297 -2.663 1.00 67.19 126 ALA A C 1
ATOM 971 O O . ALA A 1 126 ? -23.131 19.404 -1.927 1.00 67.19 126 ALA A O 1
ATOM 972 N N . GLU A 1 127 ? -21.797 18.128 -3.199 1.00 69.81 127 GLU A N 1
ATOM 973 C CA . GLU A 1 127 ? -22.515 16.870 -2.945 1.00 69.81 127 GLU A CA 1
ATOM 974 C C . GLU A 1 127 ? -22.370 16.406 -1.491 1.00 69.81 127 GLU A C 1
ATOM 976 O O . GLU A 1 127 ? -23.320 15.888 -0.910 1.00 69.81 127 GLU A O 1
ATOM 981 N N . LYS A 1 128 ? -21.211 16.662 -0.874 1.00 57.50 128 LYS A N 1
ATOM 982 C CA . LYS A 1 128 ? -20.968 16.398 0.548 1.00 57.50 128 LYS A CA 1
ATOM 983 C C . LYS A 1 128 ? -21.787 17.303 1.472 1.00 57.50 128 LYS A C 1
ATOM 985 O O . LYS A 1 128 ? -22.221 16.844 2.517 1.00 57.50 128 LYS A O 1
ATOM 990 N N . ASP A 1 129 ? -21.977 18.569 1.110 1.00 61.81 129 ASP A N 1
ATOM 991 C CA . ASP A 1 129 ? -22.736 19.527 1.928 1.00 61.81 129 ASP A CA 1
ATOM 992 C C . ASP A 1 129 ? -24.265 19.313 1.820 1.00 61.81 129 ASP A C 1
ATOM 994 O O . ASP A 1 129 ? -25.030 19.881 2.601 1.00 61.81 129 ASP A O 1
ATOM 998 N N . ALA A 1 130 ? -24.716 18.498 0.858 1.00 58.69 130 ALA A N 1
ATOM 999 C CA . ALA A 1 130 ? -26.121 18.164 0.618 1.00 58.69 130 ALA A CA 1
ATOM 1000 C C . ALA A 1 130 ? -26.569 16.813 1.222 1.00 58.69 130 ALA A C 1
ATOM 1002 O O . ALA A 1 130 ? -27.763 16.504 1.159 1.00 58.69 130 ALA A O 1
ATOM 1003 N N . ALA A 1 131 ? -25.641 16.025 1.777 1.00 47.06 131 ALA A N 1
ATOM 1004 C CA . ALA A 1 131 ? -25.868 14.710 2.387 1.00 47.06 131 ALA A CA 1
ATOM 1005 C C . ALA A 1 131 ? -25.738 14.770 3.917 1.00 47.06 131 ALA A C 1
ATOM 1007 O O . ALA A 1 131 ? -26.536 14.080 4.592 1.00 47.06 131 ALA A O 1
#

Foldseek 3Di:
DWDKDWDKDWAWDKDADDDDDDPDPVVSVVVVVPDPDCVRIDTDPVPIGDIDTPWMFTDDPCVPNGHTDDGPDPPPPCDPVNVCVLLVVLVVVVQVVVPPPDDDDDDDPVVNSVVSVVVVVVVVVVVVVVD

pLDDT: mean 74.1, std 22.07, range [36.38, 98.19]

Radius of gyration: 23.05 Å; chains: 1; bounding box: 47×39×69 Å